Protein AF-A0A0G1XVS0-F1 (afdb_monomer_lite)

Foldseek 3Di:
DEPVVCVVCVVVVVVVQCVFDKDFYDYPNDGDDIRHHDDPDDPPVVVVVVCVVPCPVVVVPDPVVPCCPDDCSCVVPVVVPVPD

pLDDT: mean 77.74, std 10.56, range [45.56, 94.38]

InterPro domains:
  IPR036165 YefM-like superfamily [SSF143120] (2-38)

Radius of gyration: 20.78 Å; chains: 1; bounding box: 34×26×59 Å

Sequence (84 aa):
MSATSARNNFFELLNKIALGAEVVIVKDNKEVALMIPKTSKINWNDLLRASQKVRGILRDYSFEDNPLRRTGASDFLGQWDKEL

Structure (mmCIF, N/CA/C/O backbone):
data_AF-A0A0G1XVS0-F1
#
_entry.id   AF-A0A0G1XVS0-F1
#
loop_
_atom_site.group_PDB
_atom_site.id
_atom_site.type_symbol
_atom_site.label_atom_id
_atom_site.label_alt_id
_atom_site.label_comp_id
_atom_site.label_asym_id
_atom_site.label_entity_id
_atom_site.label_seq_id
_atom_site.pdbx_PDB_ins_code
_atom_site.Cartn_x
_atom_site.Cartn_y
_atom_site.Cartn_z
_atom_site.occupancy
_atom_site.B_iso_or_equiv
_atom_site.auth_seq_id
_atom_site.auth_comp_id
_atom_site.auth_asym_id
_atom_site.auth_atom_id
_atom_site.pdbx_PDB_model_num
ATOM 1 N N . MET A 1 1 ? -4.704 -6.306 12.193 1.00 81.62 1 MET A N 1
ATOM 2 C CA . MET A 1 1 ? -5.416 -5.669 13.333 1.00 81.62 1 MET A CA 1
ATOM 3 C C . MET A 1 1 ? -6.818 -5.260 12.897 1.00 81.62 1 MET A C 1
ATOM 5 O O . MET A 1 1 ? -6.972 -4.925 11.732 1.00 81.62 1 MET A O 1
ATOM 9 N N . SER A 1 2 ? -7.833 -5.302 13.770 1.00 88.69 2 SER A N 1
ATOM 10 C CA . SER A 1 2 ? -9.203 -4.906 13.394 1.00 88.69 2 SER A CA 1
ATOM 11 C C . SER A 1 2 ? -9.359 -3.385 13.273 1.00 88.69 2 SER A C 1
ATOM 13 O O . SER A 1 2 ? -8.705 -2.634 13.999 1.00 88.69 2 SER A O 1
ATOM 15 N N . ALA A 1 3 ? -10.263 -2.920 12.405 1.00 86.12 3 ALA A N 1
ATOM 16 C CA . ALA A 1 3 ? -10.584 -1.494 12.271 1.00 86.12 3 ALA A CA 1
ATOM 17 C C . ALA A 1 3 ? -11.026 -0.851 13.601 1.00 86.12 3 ALA A C 1
ATOM 19 O O . ALA A 1 3 ? -10.623 0.266 13.918 1.00 86.12 3 ALA A O 1
ATOM 20 N N . THR A 1 4 ? -11.794 -1.579 14.419 1.00 88.69 4 THR A N 1
ATOM 21 C CA . THR A 1 4 ? -12.232 -1.113 15.744 1.00 88.69 4 THR A CA 1
ATOM 22 C C . THR A 1 4 ? -11.052 -0.935 16.701 1.00 88.69 4 THR A C 1
ATOM 24 O O . THR A 1 4 ? -10.951 0.092 17.367 1.00 88.69 4 THR A O 1
ATOM 27 N N . SER A 1 5 ? -10.118 -1.892 16.735 1.00 88.31 5 SER A N 1
ATOM 28 C CA . SER A 1 5 ? -8.917 -1.785 17.571 1.00 88.31 5 SER A CA 1
ATOM 29 C C . SER A 1 5 ? -7.989 -0.666 17.101 1.00 88.31 5 SER A C 1
ATOM 31 O O . SER A 1 5 ? -7.403 0.021 17.935 1.00 88.31 5 SER A O 1
ATOM 33 N N . ALA A 1 6 ? -7.869 -0.467 15.786 1.00 88.12 6 ALA A N 1
ATOM 34 C CA . ALA A 1 6 ? -7.053 0.601 15.220 1.00 88.12 6 ALA A CA 1
ATOM 35 C C . ALA A 1 6 ? -7.595 1.991 15.587 1.00 88.12 6 ALA A C 1
ATOM 37 O O . ALA A 1 6 ? -6.819 2.890 15.900 1.00 88.12 6 ALA A O 1
ATOM 38 N N . ARG A 1 7 ? -8.925 2.153 15.614 1.00 87.62 7 ARG A N 1
ATOM 39 C CA . ARG A 1 7 ? -9.579 3.387 16.070 1.00 87.62 7 ARG A CA 1
ATOM 40 C C . ARG A 1 7 ? -9.313 3.659 17.551 1.00 87.62 7 ARG A C 1
ATOM 42 O O . ARG A 1 7 ? -8.982 4.785 17.903 1.00 87.62 7 ARG A O 1
ATOM 49 N N . ASN A 1 8 ? -9.470 2.650 18.407 1.00 94.38 8 ASN A N 1
ATOM 50 C CA . ASN A 1 8 ? -9.372 2.838 19.857 1.00 94.38 8 ASN A CA 1
ATOM 51 C C . ASN A 1 8 ? -7.944 3.160 20.317 1.00 94.38 8 ASN A C 1
ATOM 53 O O . ASN A 1 8 ? -7.770 3.941 21.244 1.00 94.38 8 ASN A O 1
ATOM 57 N N . ASN A 1 9 ? -6.935 2.617 19.631 1.00 93.00 9 ASN A N 1
ATOM 58 C CA . ASN A 1 9 ? -5.525 2.784 19.996 1.00 93.00 9 ASN A CA 1
ATOM 59 C C . ASN A 1 9 ? -4.766 3.686 19.013 1.00 93.00 9 ASN A C 1
ATOM 61 O O . ASN A 1 9 ? -3.556 3.542 18.855 1.00 93.00 9 ASN A O 1
ATOM 65 N N . PHE A 1 10 ? -5.464 4.594 18.324 1.00 89.25 10 PHE A N 1
ATOM 66 C CA . PHE A 1 10 ? -4.935 5.307 17.157 1.00 89.25 10 PHE A CA 1
ATOM 67 C C . PHE A 1 10 ? -3.590 6.009 17.407 1.00 89.25 10 PHE A C 1
ATOM 69 O O . PHE A 1 10 ? -2.658 5.852 16.622 1.00 89.25 10 PHE A O 1
ATOM 76 N N . PHE A 1 11 ? -3.445 6.732 18.521 1.00 92.19 11 PHE A N 1
ATOM 77 C CA . PHE A 1 11 ? -2.204 7.453 18.828 1.00 92.19 11 PHE A CA 1
ATOM 78 C C . PHE A 1 11 ? -1.035 6.528 19.198 1.00 92.19 11 PHE A C 1
ATOM 80 O O . PHE A 1 11 ? 0.092 6.765 18.770 1.00 92.19 11 PHE A O 1
ATOM 87 N N . GLU A 1 12 ? -1.282 5.435 19.922 1.00 90.00 12 GLU A N 1
ATOM 88 C CA . GLU A 1 12 ? -0.241 4.430 20.190 1.00 90.00 12 GLU A CA 1
ATOM 89 C C . GLU A 1 12 ? 0.239 3.757 18.904 1.00 90.00 12 GLU A C 1
ATOM 91 O O . GLU A 1 12 ? 1.416 3.437 18.740 1.00 90.00 12 GLU A O 1
ATOM 96 N N . LEU A 1 13 ? -0.694 3.554 17.979 1.00 89.38 13 LEU A N 1
ATOM 97 C CA . LEU A 1 13 ? -0.454 3.006 16.657 1.00 89.38 13 LEU A CA 1
ATOM 98 C C . LEU A 1 13 ? 0.473 3.930 15.858 1.00 89.38 13 LEU A C 1
ATOM 100 O O . LEU A 1 13 ? 1.473 3.460 15.321 1.00 89.38 13 LEU A O 1
ATOM 104 N N . LEU A 1 14 ? 0.210 5.242 15.867 1.00 87.38 14 LEU A N 1
ATOM 105 C CA . LEU A 1 14 ? 1.087 6.244 15.253 1.00 87.38 14 LEU A CA 1
ATOM 106 C C . LEU A 1 14 ? 2.489 6.253 15.869 1.00 87.38 14 LEU A C 1
ATOM 108 O O . LEU A 1 14 ? 3.464 6.314 15.125 1.00 87.38 14 LEU A O 1
ATOM 112 N N . ASN A 1 15 ? 2.608 6.127 17.194 1.00 90.50 15 ASN A N 1
ATOM 113 C CA . ASN A 1 15 ? 3.912 6.040 17.858 1.00 90.50 15 ASN A CA 1
ATOM 114 C C . ASN A 1 15 ? 4.706 4.816 17.385 1.00 90.50 15 ASN A C 1
ATOM 116 O O . ASN A 1 15 ? 5.886 4.926 17.062 1.00 90.50 15 ASN A O 1
ATOM 120 N N . LYS A 1 16 ? 4.058 3.651 17.283 1.00 87.00 16 LYS A N 1
ATOM 121 C CA . LYS A 1 16 ? 4.695 2.423 16.779 1.00 87.00 16 LYS A CA 1
ATOM 122 C C . LYS A 1 16 ? 5.107 2.557 15.315 1.00 87.00 16 LYS A C 1
ATOM 124 O O . LYS A 1 16 ? 6.204 2.145 14.950 1.00 87.00 16 LYS A O 1
ATOM 129 N N . ILE A 1 17 ? 4.257 3.166 14.492 1.00 87.69 17 ILE A N 1
ATOM 130 C CA . ILE A 1 17 ? 4.549 3.412 13.076 1.00 87.69 17 ILE A CA 1
ATOM 131 C C . ILE A 1 17 ? 5.731 4.369 12.920 1.00 87.69 17 ILE A C 1
ATOM 133 O O . ILE A 1 17 ? 6.614 4.123 12.103 1.00 87.69 17 ILE A O 1
ATOM 137 N N . ALA A 1 18 ? 5.801 5.425 13.731 1.00 82.69 18 ALA A N 1
ATOM 138 C CA . ALA A 1 18 ? 6.927 6.355 13.727 1.00 82.69 18 ALA A CA 1
ATOM 139 C C . ALA A 1 18 ? 8.263 5.672 14.075 1.00 82.69 18 ALA A C 1
ATOM 141 O O . ALA A 1 18 ? 9.304 6.092 13.580 1.00 82.69 18 ALA A O 1
ATOM 142 N N . LEU A 1 19 ? 8.230 4.594 14.869 1.00 85.81 19 LEU A N 1
ATOM 143 C CA . LEU A 1 19 ? 9.397 3.770 15.205 1.00 85.81 19 LEU A CA 1
ATOM 144 C C . LEU A 1 19 ? 9.770 2.738 14.127 1.00 85.81 19 LEU A C 1
ATOM 146 O O . LEU A 1 19 ? 10.719 1.983 14.323 1.00 85.81 19 LEU A O 1
ATOM 150 N N . GLY A 1 20 ? 9.053 2.686 13.001 1.00 81.06 20 GLY A N 1
ATOM 151 C CA . GLY A 1 20 ? 9.349 1.757 11.906 1.00 81.06 20 GLY A CA 1
ATOM 152 C C . GLY A 1 20 ? 8.344 0.617 11.738 1.00 81.06 20 GLY A C 1
ATOM 153 O O . GLY A 1 20 ? 8.535 -0.212 10.854 1.00 81.06 20 GLY A O 1
ATOM 154 N N . ALA A 1 21 ? 7.293 0.532 12.561 1.00 85.44 21 ALA A N 1
ATOM 155 C CA . ALA A 1 21 ? 6.335 -0.567 12.461 1.00 85.44 21 ALA A CA 1
ATOM 156 C C . ALA A 1 21 ? 5.380 -0.398 11.268 1.00 85.44 21 ALA A C 1
ATOM 158 O O . ALA A 1 21 ? 4.788 0.662 11.067 1.00 85.44 21 ALA A O 1
ATOM 159 N N . GLU A 1 22 ? 5.160 -1.483 10.532 1.00 87.50 22 GLU A N 1
ATOM 160 C CA . GLU A 1 22 ? 4.115 -1.570 9.514 1.00 87.50 22 GLU A CA 1
ATOM 161 C C . GLU A 1 22 ? 2.853 -2.184 10.106 1.00 87.50 22 GLU A C 1
ATOM 163 O O . GLU A 1 22 ? 2.903 -3.165 10.856 1.00 87.50 22 GLU A O 1
ATOM 168 N N . VAL A 1 23 ? 1.700 -1.607 9.778 1.00 87.19 23 VAL A N 1
ATOM 169 C CA . VAL A 1 23 ? 0.441 -2.019 10.389 1.00 87.19 23 VAL A CA 1
ATOM 170 C C . VAL A 1 23 ? -0.658 -2.199 9.354 1.00 87.19 23 VAL A C 1
ATOM 172 O O . VAL A 1 23 ? -1.129 -1.246 8.737 1.00 87.19 23 VAL A O 1
ATOM 175 N N . VAL A 1 24 ? -1.123 -3.443 9.231 1.00 88.25 24 VAL A N 1
ATOM 176 C CA . VAL A 1 24 ? -2.246 -3.823 8.368 1.00 88.25 24 VAL A CA 1
ATOM 177 C C . VAL A 1 24 ? -3.564 -3.736 9.144 1.00 88.25 24 VAL A C 1
ATOM 179 O O . VAL A 1 24 ? -3.778 -4.437 10.149 1.00 88.25 24 VAL A O 1
ATOM 182 N N . ILE A 1 25 ? -4.471 -2.891 8.659 1.00 88.44 25 ILE A N 1
ATOM 183 C CA . ILE A 1 25 ? -5.836 -2.741 9.162 1.00 88.44 25 ILE A CA 1
ATOM 184 C C . ILE A 1 25 ? -6.766 -3.620 8.330 1.00 88.44 25 ILE A C 1
ATOM 186 O O . ILE A 1 25 ? -6.841 -3.521 7.104 1.00 88.44 25 ILE A O 1
ATOM 190 N N . VAL A 1 26 ? -7.504 -4.471 9.032 1.00 89.19 26 VAL A N 1
ATOM 191 C CA . VAL A 1 26 ? -8.430 -5.455 8.478 1.00 89.19 26 VAL A CA 1
ATOM 192 C C . VAL A 1 26 ? -9.836 -5.145 8.983 1.00 89.19 26 VAL A C 1
ATOM 194 O O . VAL A 1 26 ? -10.045 -4.881 10.172 1.00 89.19 26 VAL A O 1
ATOM 197 N N . LYS A 1 27 ? -10.816 -5.195 8.086 1.00 89.38 27 LYS A N 1
ATOM 198 C CA . LYS A 1 27 ? -12.244 -5.114 8.399 1.00 89.38 27 LYS A CA 1
ATOM 199 C C . LYS A 1 27 ? -12.955 -6.228 7.636 1.00 89.38 27 LYS A C 1
ATOM 201 O O . LYS A 1 27 ? -12.678 -6.415 6.458 1.00 89.38 27 LYS A O 1
ATOM 206 N N . ASP A 1 28 ? -13.826 -6.981 8.304 1.00 89.50 28 ASP A N 1
ATOM 207 C CA . ASP A 1 28 ? -14.606 -8.062 7.681 1.00 89.50 28 ASP A CA 1
ATOM 208 C C . ASP A 1 28 ? -13.726 -9.077 6.916 1.00 89.50 28 ASP A C 1
ATOM 210 O O . ASP A 1 28 ? -14.002 -9.438 5.774 1.00 89.50 28 ASP A O 1
ATOM 214 N N . ASN A 1 29 ? -12.606 -9.489 7.532 1.00 86.31 29 ASN A N 1
ATOM 215 C CA . ASN A 1 29 ? -11.562 -10.346 6.942 1.00 86.31 29 ASN A CA 1
ATOM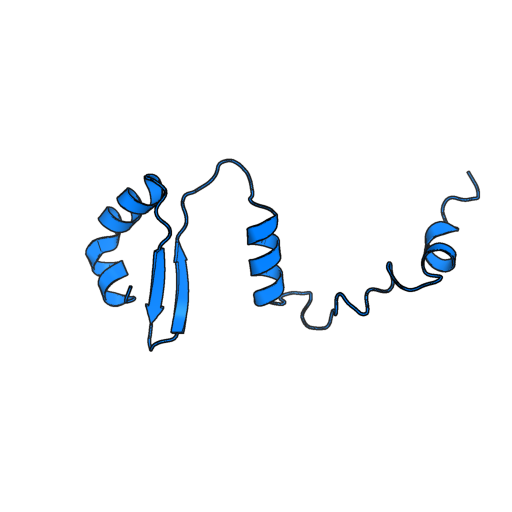 216 C C . ASN A 1 29 ? -10.904 -9.823 5.652 1.00 86.31 29 ASN A C 1
ATOM 218 O O . ASN A 1 29 ? -10.162 -10.554 4.997 1.00 86.31 29 ASN A O 1
ATOM 222 N N . LYS A 1 30 ? -11.113 -8.554 5.301 1.00 86.94 30 LYS A N 1
ATOM 223 C CA . LYS A 1 30 ? -10.467 -7.904 4.162 1.00 86.94 30 LYS A CA 1
ATOM 224 C C . LYS A 1 30 ? -9.474 -6.858 4.641 1.00 86.94 30 LYS A C 1
ATOM 226 O O . LYS A 1 30 ? -9.757 -6.072 5.544 1.00 86.94 30 LYS A O 1
ATOM 231 N N . GLU A 1 31 ? -8.300 -6.854 4.025 1.00 86.62 31 GLU A N 1
ATOM 232 C CA . GLU A 1 31 ? -7.337 -5.766 4.165 1.00 86.62 31 GLU A CA 1
ATOM 233 C C . GLU A 1 31 ? -7.961 -4.482 3.606 1.00 86.62 31 GLU A C 1
ATOM 235 O O . GLU A 1 31 ? -8.352 -4.438 2.439 1.00 86.62 31 GLU A O 1
ATOM 240 N N . VAL A 1 32 ? -8.083 -3.456 4.449 1.00 87.38 32 VAL A N 1
ATOM 241 C CA . VAL A 1 32 ? -8.694 -2.170 4.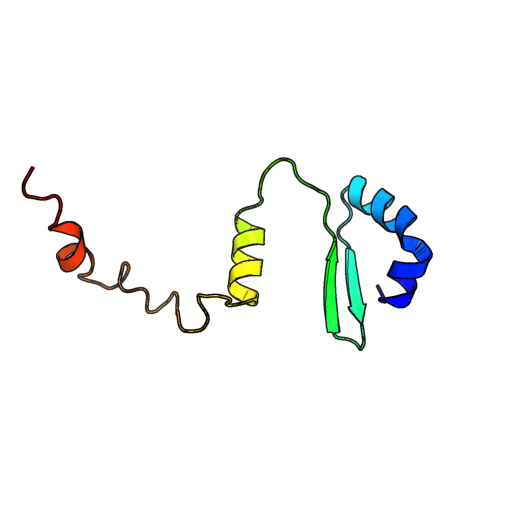072 1.00 87.38 32 VAL A CA 1
ATOM 242 C C . VAL A 1 32 ? -7.696 -1.023 4.050 1.00 87.38 32 VAL A C 1
ATOM 244 O O . VAL A 1 32 ? -7.898 -0.067 3.308 1.00 87.38 32 VAL A O 1
ATOM 247 N N . ALA A 1 33 ? -6.631 -1.097 4.848 1.00 84.81 33 ALA A N 1
ATOM 248 C CA . ALA A 1 33 ? -5.590 -0.079 4.862 1.00 84.81 33 ALA A CA 1
ATOM 249 C C . ALA A 1 33 ? -4.260 -0.647 5.363 1.00 84.81 33 ALA A C 1
ATOM 251 O O . ALA A 1 33 ? -4.230 -1.534 6.218 1.00 84.81 33 ALA A O 1
ATOM 252 N N . LEU A 1 34 ? -3.171 -0.066 4.868 1.00 86.56 34 LEU A N 1
ATOM 253 C CA . LEU A 1 34 ? -1.811 -0.291 5.334 1.00 86.56 34 LEU A CA 1
ATOM 254 C C . LEU A 1 34 ? -1.265 1.048 5.839 1.00 86.56 34 LEU A C 1
ATOM 256 O O . LEU A 1 34 ? -1.267 2.034 5.103 1.00 86.56 34 LEU A O 1
ATOM 260 N N . MET A 1 35 ? -0.819 1.087 7.091 1.00 85.75 35 MET A N 1
ATOM 261 C CA . MET A 1 35 ? -0.125 2.239 7.659 1.00 85.75 35 MET A CA 1
ATOM 262 C C . MET A 1 35 ? 1.372 1.949 7.726 1.00 85.75 35 MET A C 1
ATOM 264 O O . MET A 1 35 ? 1.783 0.939 8.299 1.00 85.75 35 MET A O 1
ATOM 268 N N . ILE A 1 36 ? 2.166 2.854 7.159 1.00 85.62 36 ILE A N 1
ATOM 269 C CA . ILE A 1 36 ? 3.627 2.774 7.108 1.00 85.62 36 ILE A CA 1
ATOM 270 C C . ILE A 1 36 ? 4.250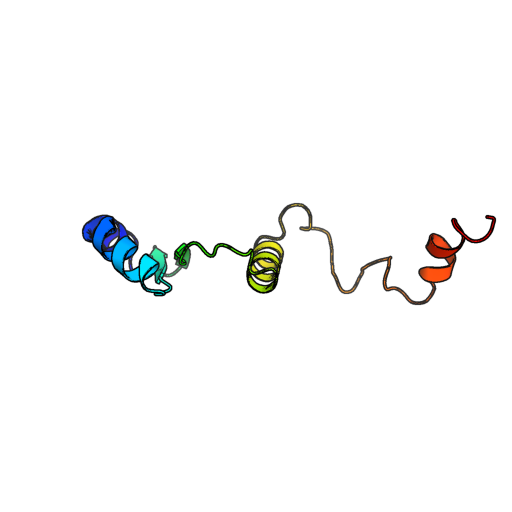 4.076 7.623 1.00 85.62 36 ILE A C 1
ATOM 272 O O . ILE A 1 36 ? 3.607 5.132 7.543 1.00 85.62 36 ILE A O 1
ATOM 276 N N . PRO A 1 37 ? 5.487 4.029 8.145 1.00 85.00 37 PRO A N 1
ATOM 277 C CA . PRO A 1 37 ? 6.214 5.228 8.524 1.00 85.00 37 PRO A CA 1
ATOM 278 C C . PRO A 1 37 ? 6.344 6.174 7.335 1.00 85.00 37 PRO A C 1
ATOM 280 O O . PRO A 1 37 ? 6.586 5.753 6.202 1.00 85.00 37 PRO A O 1
ATOM 283 N N . LYS A 1 38 ? 6.231 7.479 7.595 1.00 77.62 38 LYS A N 1
ATOM 284 C CA . LYS A 1 38 ? 6.510 8.483 6.572 1.00 77.62 38 LYS A CA 1
ATOM 285 C C . LYS A 1 38 ? 8.009 8.476 6.279 1.00 77.62 38 LYS A C 1
ATOM 287 O O . LYS A 1 38 ? 8.803 8.976 7.072 1.00 77.62 38 LYS A O 1
ATOM 292 N N . THR A 1 39 ? 8.393 7.939 5.131 1.00 75.69 39 THR A N 1
ATOM 293 C CA . THR A 1 39 ? 9.768 8.010 4.642 1.00 75.69 39 THR A CA 1
ATOM 294 C C . THR A 1 39 ? 10.008 9.355 3.952 1.00 75.69 39 THR A C 1
ATOM 296 O O . THR A 1 39 ? 9.130 9.903 3.288 1.00 75.69 39 THR A O 1
ATOM 299 N N . SER A 1 40 ? 11.209 9.921 4.110 1.00 71.06 40 SER A N 1
ATOM 300 C CA . SER A 1 40 ? 11.606 11.162 3.418 1.00 71.06 40 SER A CA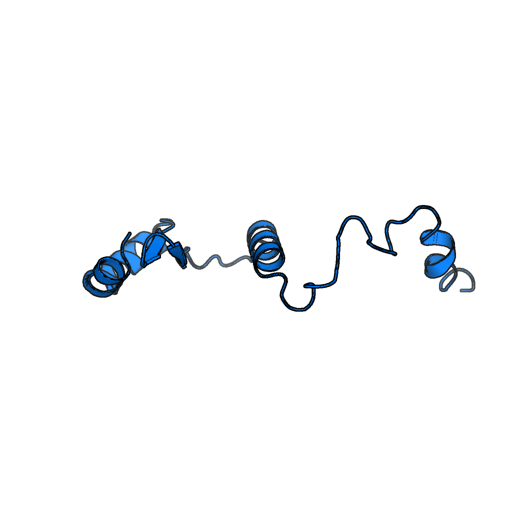 1
ATOM 301 C C . SER A 1 40 ? 11.806 10.958 1.915 1.00 71.06 40 SER A C 1
ATOM 303 O O . SER A 1 40 ? 11.735 11.907 1.138 1.00 71.06 40 SER A O 1
ATOM 305 N N . LYS A 1 41 ? 12.046 9.711 1.507 1.00 76.19 41 LYS A N 1
ATOM 306 C CA . LYS A 1 41 ? 12.200 9.293 0.118 1.00 76.19 41 LYS A CA 1
ATOM 307 C C . LYS A 1 41 ? 11.029 8.407 -0.280 1.00 76.19 41 LYS A C 1
ATOM 309 O O . LYS A 1 41 ? 10.597 7.560 0.502 1.00 76.19 41 LYS A O 1
ATOM 314 N N . ILE A 1 42 ? 10.541 8.595 -1.502 1.00 74.50 42 ILE A N 1
ATOM 315 C CA . ILE A 1 42 ? 9.527 7.726 -2.100 1.00 74.50 42 ILE A CA 1
ATOM 316 C C . ILE A 1 42 ? 10.147 6.339 -2.297 1.00 74.50 42 ILE A C 1
ATOM 318 O O . ILE A 1 42 ? 11.165 6.211 -2.982 1.00 74.50 42 ILE A O 1
ATOM 322 N N . ASN A 1 43 ? 9.532 5.302 -1.723 1.00 78.31 43 ASN A N 1
ATOM 323 C CA . ASN A 1 43 ? 9.838 3.930 -2.107 1.00 78.31 43 ASN A CA 1
ATOM 324 C C . ASN A 1 43 ? 9.117 3.622 -3.423 1.00 78.31 43 ASN A C 1
ATOM 326 O O . ASN A 1 43 ? 7.938 3.264 -3.444 1.00 78.31 43 ASN A O 1
ATOM 330 N N . TRP A 1 44 ? 9.833 3.801 -4.531 1.00 74.19 44 TRP A N 1
ATOM 331 C CA . TRP A 1 44 ? 9.298 3.597 -5.874 1.00 74.19 44 TRP A CA 1
ATOM 332 C C . TRP A 1 44 ? 8.766 2.179 -6.100 1.00 74.19 44 TRP A C 1
ATOM 334 O O . TRP A 1 44 ? 7.786 2.021 -6.824 1.00 74.19 44 TRP A O 1
ATOM 344 N N . ASN A 1 45 ? 9.347 1.166 -5.449 1.00 81.38 45 ASN A N 1
ATOM 345 C CA . ASN A 1 45 ? 8.905 -0.221 -5.592 1.00 81.38 45 ASN A CA 1
ATOM 346 C C . ASN A 1 45 ? 7.531 -0.445 -4.948 1.00 81.38 45 ASN A C 1
ATOM 348 O O . ASN A 1 45 ? 6.651 -1.045 -5.566 1.00 81.38 45 ASN A O 1
ATOM 352 N N . ASP A 1 46 ? 7.319 0.084 -3.742 1.00 76.56 46 ASP A N 1
ATOM 353 C CA . ASP A 1 46 ? 6.032 -0.037 -3.048 1.00 76.56 46 ASP A CA 1
ATOM 354 C C . ASP A 1 46 ? 4.945 0.784 -3.741 1.00 76.56 46 ASP A C 1
ATOM 356 O O . ASP A 1 46 ? 3.819 0.311 -3.913 1.00 76.56 46 ASP A O 1
ATOM 360 N N . LEU A 1 47 ? 5.293 1.986 -4.211 1.00 76.25 47 LEU A N 1
ATOM 361 C CA . LEU A 1 47 ? 4.385 2.823 -4.990 1.00 76.25 47 LEU A CA 1
ATOM 362 C C . LEU A 1 47 ? 3.971 2.130 -6.293 1.00 76.25 47 LEU A C 1
ATOM 364 O O . LEU A 1 47 ? 2.786 2.121 -6.634 1.00 76.25 47 LEU A O 1
ATOM 368 N N . LEU A 1 48 ? 4.925 1.524 -7.005 1.00 78.69 48 LEU A N 1
AT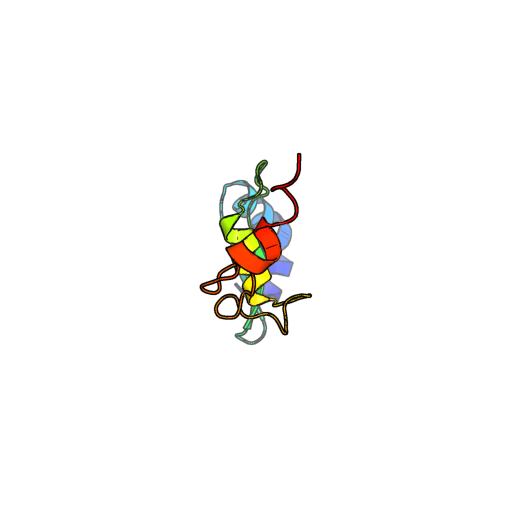OM 369 C CA . LEU A 1 48 ? 4.659 0.759 -8.222 1.00 78.69 48 LEU A CA 1
ATOM 370 C C . LEU A 1 48 ? 3.720 -0.414 -7.931 1.00 78.69 48 LEU A C 1
ATOM 372 O O . LEU A 1 48 ? 2.712 -0.576 -8.618 1.00 78.69 48 LEU A O 1
ATOM 376 N N . ARG A 1 49 ? 4.001 -1.186 -6.876 1.00 80.06 49 ARG A N 1
ATOM 377 C CA . ARG A 1 49 ? 3.185 -2.334 -6.461 1.00 80.06 49 ARG A CA 1
ATOM 378 C C . ARG A 1 49 ? 1.756 -1.922 -6.105 1.00 80.06 49 ARG A C 1
ATOM 380 O O . ARG A 1 49 ? 0.801 -2.561 -6.549 1.00 80.06 49 ARG A O 1
ATOM 387 N N . ALA A 1 50 ? 1.592 -0.846 -5.338 1.00 77.06 50 ALA A N 1
ATOM 388 C CA . ALA A 1 50 ? 0.281 -0.304 -4.989 1.00 77.06 50 ALA A CA 1
ATOM 389 C C . ALA A 1 50 ? -0.475 0.183 -6.235 1.00 77.06 50 ALA A C 1
ATOM 391 O O . ALA A 1 50 ? -1.645 -0.153 -6.421 1.00 77.06 50 ALA A O 1
ATOM 392 N N . SER A 1 51 ? 0.207 0.895 -7.134 1.00 75.50 51 SER A N 1
ATOM 393 C CA . SER A 1 51 ? -0.372 1.399 -8.387 1.00 75.50 51 SER A CA 1
ATOM 394 C C . SER A 1 51 ? -0.832 0.262 -9.305 1.00 75.50 51 SER A C 1
ATOM 396 O O . SER A 1 51 ? -1.928 0.320 -9.865 1.00 75.50 51 SER A O 1
ATOM 398 N N . GLN A 1 52 ? -0.041 -0.810 -9.405 1.00 75.56 52 GLN A N 1
ATOM 399 C CA . GLN A 1 52 ? -0.388 -2.020 -10.155 1.00 75.56 52 GLN A CA 1
ATOM 400 C C . GLN A 1 52 ? -1.585 -2.764 -9.552 1.00 75.56 52 GLN A C 1
ATOM 402 O O . GLN A 1 52 ? -2.415 -3.272 -10.301 1.00 75.56 52 GLN A O 1
ATOM 407 N N . LYS A 1 53 ? -1.708 -2.813 -8.218 1.00 78.50 53 LYS A N 1
ATOM 408 C CA . LYS A 1 53 ? -2.846 -3.451 -7.527 1.00 78.50 53 LYS A CA 1
ATOM 409 C C . LYS A 1 53 ? -4.147 -2.673 -7.732 1.00 78.50 53 LYS A C 1
ATOM 411 O O . LYS A 1 53 ? -5.191 -3.283 -7.932 1.00 78.50 53 LYS A O 1
ATOM 416 N N . VAL A 1 54 ? -4.085 -1.342 -7.696 1.00 77.81 54 VAL A N 1
ATOM 417 C CA . VAL A 1 54 ? -5.255 -0.465 -7.886 1.00 77.81 54 VAL A CA 1
ATOM 418 C C . VAL A 1 54 ? -5.684 -0.404 -9.356 1.00 77.81 54 VAL A C 1
ATOM 420 O O . VAL A 1 54 ? -6.855 -0.154 -9.626 1.00 77.81 54 VAL A O 1
ATOM 423 N N . ARG A 1 55 ? -4.762 -0.655 -10.303 1.00 68.44 55 ARG A N 1
ATOM 424 C CA . ARG A 1 55 ? -5.013 -0.619 -11.757 1.00 68.44 55 ARG A CA 1
ATOM 425 C C . ARG A 1 55 ? -5.757 0.651 -12.206 1.00 68.44 55 ARG A C 1
ATOM 427 O O . ARG A 1 55 ? -6.615 0.562 -13.063 1.00 68.44 55 ARG A O 1
ATOM 434 N N . GLY A 1 56 ? -5.446 1.818 -11.624 1.00 70.00 56 GLY A N 1
ATOM 435 C CA . GLY A 1 56 ? -6.218 3.071 -11.755 1.00 70.00 56 GLY A CA 1
ATOM 436 C C . GLY A 1 56 ? -6.533 3.513 -13.196 1.00 70.00 56 GLY A C 1
ATOM 437 O O . GLY A 1 56 ? -7.480 3.036 -13.812 1.00 70.00 56 GLY A O 1
ATOM 438 N N . ILE A 1 57 ? -5.752 4.443 -13.757 1.00 63.25 57 ILE A N 1
ATOM 439 C CA . ILE A 1 57 ? -5.876 4.822 -15.185 1.00 63.25 57 ILE A CA 1
ATOM 440 C C . ILE A 1 57 ? -5.355 3.728 -16.135 1.00 63.25 57 ILE A C 1
ATOM 442 O O . ILE A 1 57 ? -5.588 3.777 -17.334 1.00 63.25 57 ILE A O 1
ATOM 446 N N . LEU A 1 58 ? -4.648 2.736 -15.585 1.00 65.25 58 LEU A N 1
ATOM 447 C CA . LEU A 1 58 ? -4.030 1.623 -16.304 1.00 65.25 58 LEU A CA 1
ATOM 448 C C . LEU A 1 58 ? -4.908 0.361 -16.305 1.00 65.25 58 LEU A C 1
ATOM 450 O O . LEU A 1 58 ? -4.392 -0.734 -16.505 1.00 65.25 58 LEU A O 1
ATOM 454 N N . ARG A 1 59 ? -6.219 0.476 -16.049 1.00 68.19 59 ARG A N 1
ATOM 455 C CA . ARG A 1 59 ? -7.117 -0.689 -15.924 1.00 68.19 59 ARG A CA 1
ATOM 456 C C . ARG A 1 59 ? -7.134 -1.576 -17.172 1.00 68.19 59 ARG A C 1
ATOM 458 O O . ARG A 1 59 ? -7.240 -2.792 -17.045 1.00 68.19 59 ARG A O 1
ATOM 465 N N . ASP A 1 60 ? -6.993 -0.941 -18.333 1.00 72.31 60 ASP A N 1
ATOM 466 C CA . ASP A 1 60 ? -7.027 -1.556 -19.661 1.00 72.31 60 ASP A CA 1
ATOM 467 C C . ASP A 1 60 ? -5.605 -1.778 -20.221 1.00 72.31 60 ASP A C 1
ATOM 469 O O . ASP A 1 60 ? -5.437 -2.223 -21.352 1.00 72.31 60 ASP A O 1
ATOM 473 N N . TYR A 1 61 ? -4.565 -1.467 -19.438 1.00 69.44 61 TYR A N 1
ATOM 474 C CA . TYR A 1 61 ? -3.167 -1.611 -19.835 1.00 69.44 61 TYR A CA 1
ATOM 475 C C . TYR A 1 61 ? -2.563 -2.904 -19.268 1.00 69.44 61 TYR A C 1
ATOM 477 O O . TYR A 1 61 ? -2.587 -3.146 -18.059 1.00 69.44 61 TYR A O 1
ATOM 48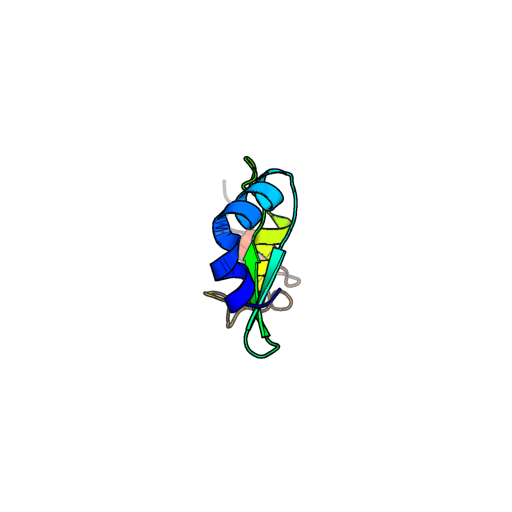5 N N . SER A 1 62 ? -1.965 -3.712 -20.144 1.00 72.00 62 SER A N 1
ATOM 486 C CA . SER A 1 62 ? -1.145 -4.875 -19.787 1.00 72.00 62 SER A CA 1
ATOM 487 C C . SER A 1 62 ? 0.329 -4.551 -20.028 1.00 72.00 62 SER A C 1
ATOM 489 O O . SER A 1 62 ? 0.700 -4.024 -21.076 1.00 72.00 62 SER A O 1
ATOM 491 N N . PHE A 1 63 ? 1.184 -4.872 -19.052 1.00 70.00 63 PHE A N 1
ATOM 492 C CA . PHE A 1 63 ? 2.634 -4.680 -19.179 1.00 70.00 63 PHE A CA 1
ATOM 493 C C . PHE A 1 63 ? 3.241 -5.584 -20.254 1.00 70.00 63 PHE A C 1
ATOM 495 O O . PHE A 1 63 ? 4.239 -5.227 -20.879 1.00 70.00 63 PHE A O 1
ATOM 502 N N . GLU A 1 64 ? 2.626 -6.739 -20.452 1.00 72.19 64 GLU A N 1
ATOM 503 C CA . GLU A 1 64 ? 2.956 -7.766 -21.427 1.00 72.19 64 GLU A CA 1
ATOM 504 C C . GLU A 1 64 ? 2.608 -7.297 -22.843 1.00 72.19 64 GLU A C 1
ATOM 506 O O . GLU A 1 64 ? 3.321 -7.627 -23.785 1.00 72.19 64 GLU A O 1
ATOM 511 N N . ASP A 1 65 ? 1.572 -6.463 -22.981 1.00 69.62 65 ASP A N 1
ATOM 512 C CA . ASP A 1 65 ? 1.138 -5.896 -24.259 1.00 69.62 65 ASP A CA 1
ATOM 513 C C . ASP A 1 65 ? 1.713 -4.495 -24.546 1.00 69.62 65 ASP A C 1
ATOM 515 O O . ASP A 1 65 ? 1.269 -3.803 -25.467 1.00 69.62 65 ASP A O 1
ATOM 519 N N . ASN A 1 66 ? 2.722 -4.067 -23.778 1.00 72.38 66 ASN A N 1
ATOM 520 C CA . ASN A 1 66 ? 3.316 -2.739 -23.894 1.00 72.38 66 ASN A CA 1
ATOM 521 C C . ASN A 1 66 ? 3.845 -2.488 -25.324 1.00 72.38 66 ASN A C 1
ATOM 523 O O . ASN A 1 66 ? 4.855 -3.087 -25.710 1.00 72.38 66 ASN A O 1
ATOM 527 N N . PRO A 1 67 ? 3.239 -1.562 -26.094 1.00 69.56 67 PRO A N 1
ATOM 528 C CA . PRO A 1 67 ? 3.621 -1.304 -27.481 1.00 69.56 67 PRO A CA 1
ATOM 529 C C . PRO A 1 67 ? 5.056 -0.780 -27.619 1.00 69.56 67 PRO A C 1
ATOM 531 O O . PRO A 1 67 ? 5.645 -0.942 -28.679 1.00 69.56 67 PRO A O 1
ATOM 534 N N . LEU A 1 68 ? 5.648 -0.229 -26.553 1.00 72.12 68 LEU A N 1
ATOM 535 C CA . LEU A 1 68 ? 7.039 0.240 -26.513 1.00 72.12 68 LEU A CA 1
ATOM 536 C C . LEU A 1 68 ? 8.060 -0.898 -26.362 1.00 72.12 68 LEU A C 1
ATOM 538 O O . LEU A 1 68 ? 9.250 -0.691 -26.584 1.00 72.12 68 LEU A O 1
ATOM 542 N N . ARG A 1 69 ? 7.620 -2.085 -25.925 1.00 72.31 69 ARG A N 1
ATOM 543 C CA . ARG A 1 69 ? 8.478 -3.256 -25.669 1.00 72.31 69 ARG A CA 1
ATOM 544 C C . ARG A 1 69 ? 8.287 -4.387 -26.676 1.00 72.31 69 ARG A C 1
ATOM 546 O O . ARG A 1 69 ? 8.984 -5.394 -26.582 1.00 72.31 69 ARG A O 1
ATOM 553 N N . ARG A 1 70 ? 7.362 -4.236 -27.627 1.00 73.88 70 ARG A N 1
ATOM 554 C CA . ARG A 1 70 ? 7.168 -5.210 -28.706 1.00 73.88 70 ARG A CA 1
ATOM 555 C C . ARG A 1 70 ? 8.398 -5.235 -29.612 1.00 73.88 70 ARG A C 1
ATOM 557 O O . ARG A 1 70 ? 9.030 -4.208 -29.857 1.00 73.88 70 ARG A O 1
ATOM 564 N N . THR A 1 71 ? 8.731 -6.409 -30.133 1.00 73.81 71 THR A N 1
ATOM 565 C CA . THR A 1 71 ? 9.770 -6.552 -31.158 1.00 73.81 71 THR A CA 1
ATOM 566 C C . THR A 1 71 ? 9.401 -5.681 -32.369 1.00 73.81 71 THR A C 1
ATOM 568 O O . THR A 1 71 ? 8.296 -5.809 -32.889 1.00 73.81 71 THR A O 1
ATOM 571 N N . GLY A 1 72 ? 10.284 -4.757 -32.772 1.00 71.44 72 GLY A N 1
ATOM 572 C CA . GLY A 1 72 ? 10.028 -3.764 -33.834 1.00 71.44 72 GLY A CA 1
ATOM 573 C C . GLY A 1 72 ? 9.475 -2.409 -33.359 1.00 71.44 72 GLY A C 1
ATOM 574 O O . GLY A 1 72 ? 9.333 -1.488 -34.158 1.00 71.44 72 GLY A O 1
ATOM 575 N N . ALA A 1 73 ? 9.208 -2.222 -32.060 1.00 70.56 73 ALA A N 1
ATOM 576 C CA . ALA A 1 73 ? 8.741 -0.937 -31.519 1.00 70.56 73 ALA A CA 1
ATOM 577 C C . ALA A 1 73 ? 9.751 0.212 -31.712 1.00 70.56 73 ALA A C 1
ATOM 579 O O . ALA A 1 73 ? 9.359 1.369 -31.888 1.00 70.56 73 ALA A O 1
ATOM 580 N N . SER A 1 74 ? 11.049 -0.113 -31.731 1.00 66.81 74 SER A N 1
ATOM 581 C CA . SER A 1 74 ? 12.135 0.820 -32.056 1.00 66.81 74 SER A CA 1
ATOM 582 C C . SER A 1 74 ? 12.000 1.424 -33.449 1.00 66.81 74 SER A C 1
ATOM 584 O O . SER A 1 74 ? 12.429 2.554 -33.667 1.00 66.81 74 SER A O 1
ATOM 586 N N . ASP A 1 75 ? 11.388 0.698 -34.381 1.00 66.88 75 ASP A N 1
ATOM 587 C CA . ASP A 1 75 ? 11.293 1.116 -35.775 1.00 66.88 75 ASP A CA 1
ATOM 588 C C . ASP A 1 75 ? 10.117 2.073 -35.981 1.00 66.88 75 ASP A C 1
ATOM 590 O O . ASP A 1 75 ? 10.157 2.895 -36.887 1.00 66.88 75 ASP A O 1
ATOM 594 N N . PHE A 1 76 ? 9.099 2.023 -35.117 1.00 66.06 76 PHE A N 1
ATOM 595 C CA . PHE A 1 76 ? 7.962 2.946 -35.146 1.00 66.06 76 PHE A CA 1
ATOM 596 C C . PHE A 1 76 ? 8.219 4.233 -34.344 1.00 66.06 76 PHE A C 1
ATOM 598 O O . PHE A 1 76 ? 7.861 5.321 -34.789 1.00 66.06 76 PHE A O 1
ATOM 605 N N . LEU A 1 77 ? 8.857 4.128 -33.172 1.00 62.56 77 LEU A N 1
ATOM 606 C CA . LEU A 1 77 ? 9.038 5.257 -32.244 1.00 62.56 77 LEU A CA 1
ATOM 607 C C . LEU A 1 77 ? 10.445 5.859 -32.254 1.00 62.56 77 LEU A C 1
ATOM 609 O O . LEU A 1 77 ? 10.621 7.001 -31.849 1.00 62.56 77 LEU A O 1
ATOM 613 N N . GLY A 1 78 ? 11.447 5.109 -32.713 1.00 57.25 78 GLY A N 1
ATOM 614 C CA . GLY A 1 78 ? 12.849 5.536 -32.746 1.00 57.25 78 GLY A CA 1
ATOM 615 C C . GLY A 1 78 ? 13.284 6.185 -34.061 1.00 57.25 78 GLY A C 1
ATOM 616 O O . GLY A 1 78 ? 14.466 6.470 -34.221 1.00 57.25 78 GLY A O 1
ATOM 617 N N . GLN A 1 79 ? 12.373 6.391 -35.020 1.00 58.03 79 GLN A N 1
ATOM 618 C CA . GLN A 1 79 ? 12.673 7.107 -36.271 1.00 58.03 79 GLN A CA 1
ATOM 619 C C . GLN A 1 79 ? 12.483 8.625 -36.166 1.00 58.03 79 GLN A C 1
ATOM 621 O O . GLN A 1 79 ? 12.963 9.349 -37.027 1.00 58.03 79 GLN A O 1
ATOM 626 N N . TRP A 1 80 ? 11.835 9.119 -35.108 1.00 59.53 80 TRP A N 1
ATOM 627 C CA . TRP A 1 80 ? 11.511 10.543 -34.963 1.00 59.53 80 TRP A CA 1
ATOM 628 C C . TRP A 1 80 ? 12.738 11.407 -34.612 1.00 59.53 80 TRP A C 1
ATOM 630 O O . TRP A 1 80 ? 12.660 12.624 -34.704 1.00 59.53 80 TRP A O 1
ATOM 640 N N . ASP A 1 81 ? 13.855 10.778 -34.226 1.00 54.47 81 ASP A N 1
ATOM 641 C CA . ASP A 1 81 ? 15.116 11.424 -33.819 1.00 54.47 81 ASP A CA 1
ATOM 642 C C . ASP A 1 81 ? 16.287 11.091 -34.770 1.00 54.47 81 ASP A C 1
ATOM 644 O O . ASP A 1 81 ? 17.451 11.275 -34.437 1.00 54.47 81 ASP A O 1
ATOM 648 N N . LYS A 1 82 ? 16.009 10.533 -35.958 1.00 56.66 82 LYS A N 1
ATOM 649 C CA . LYS A 1 82 ? 17.057 10.141 -36.924 1.00 56.66 82 LYS A CA 1
ATOM 650 C C . LYS A 1 82 ? 17.351 11.197 -37.998 1.00 56.66 82 LYS A C 1
ATOM 652 O O . LYS A 1 82 ? 18.156 10.927 -38.884 1.00 56.66 82 LYS A O 1
ATOM 657 N N . GLU A 1 83 ? 16.727 12.373 -37.915 1.00 55.44 83 GLU A N 1
ATOM 658 C CA . GLU A 1 83 ? 16.903 13.484 -38.869 1.00 55.44 83 GLU A CA 1
ATOM 659 C C . GLU A 1 83 ? 17.413 14.796 -38.225 1.00 55.44 83 GLU A C 1
ATOM 661 O O . GLU A 1 83 ? 17.189 15.873 -38.777 1.00 55.44 83 GLU A O 1
ATOM 666 N N . LEU A 1 84 ? 18.121 14.731 -37.088 1.00 45.56 84 LEU A N 1
ATOM 667 C CA . LEU A 1 84 ? 18.891 15.863 -36.535 1.00 45.56 84 LEU A CA 1
ATOM 668 C C . LEU A 1 84 ? 20.402 15.633 -36.635 1.00 45.56 84 LEU A C 1
ATOM 670 O O . LEU A 1 84 ? 20.857 14.510 -36.321 1.00 45.56 84 LEU A O 1
#

Secondary structure (DSSP, 8-state):
-BHHHHHHTHHHHHHHHHTT--EEEEETTEEEEEE----SS--HHHHHHHHHHHT-TTTT--STT-TTTSTTHHHHHSSTTS--

Organism: NCBI:txid1618362